Protein AF-A0A506RR55-F1 (afdb_monomer_lite)

Secondary structure (DSSP, 8-state):
---------TTS---S-----S-HHHHHHHHHHT--HHHHHHHHHHHHHHHHHTS--HHHHHHHHHHHHHHHHHHHHHHHHHHHHHHHHHHH-HHHHHHHHTT-

pLDDT: mean 71.14, std 17.86, range [32.66, 95.88]

Structure (mmCIF, N/CA/C/O backbone):
data_AF-A0A506RR55-F1
#
_entry.id   AF-A0A506RR55-F1
#
loop_
_atom_site.group_PDB
_atom_site.id
_atom_site.type_symbol
_atom_site.label_atom_id
_atom_site.label_alt_id
_atom_site.label_comp_id
_atom_site.label_asym_id
_atom_site.label_entity_id
_atom_site.label_seq_id
_atom_site.pdbx_PDB_ins_code
_atom_site.Cartn_x
_atom_site.Cartn_y
_atom_site.Cartn_z
_atom_site.occupancy
_atom_site.B_iso_or_equiv
_atom_site.auth_seq_id
_atom_site.auth_comp_id
_atom_site.auth_asym_id
_atom_site.auth_atom_id
_atom_site.pdbx_PDB_model_num
ATOM 1 N N . MET A 1 1 ? -16.052 26.970 -38.894 1.00 33.09 1 MET A N 1
ATOM 2 C CA . MET A 1 1 ? -15.988 26.073 -37.721 1.00 33.09 1 MET A CA 1
ATOM 3 C C . MET A 1 1 ? -14.546 25.628 -37.574 1.00 33.09 1 MET A C 1
ATOM 5 O O . MET A 1 1 ? -14.111 24.777 -38.335 1.00 33.09 1 MET A O 1
ATOM 9 N N . ALA A 1 2 ? -13.783 26.282 -36.701 1.00 32.66 2 ALA A N 1
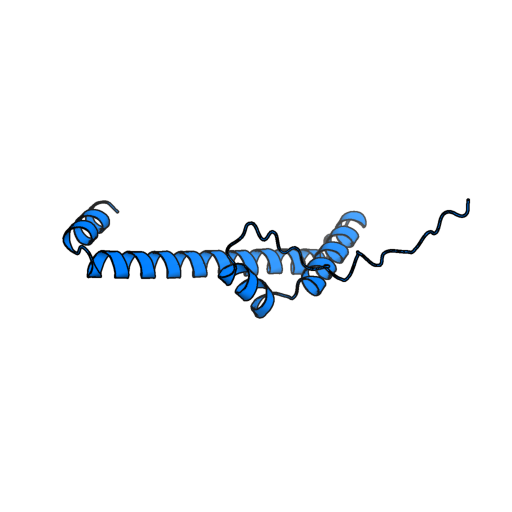ATOM 10 C CA . ALA A 1 2 ? -12.444 25.828 -36.348 1.00 32.66 2 ALA A CA 1
ATOM 11 C C . ALA A 1 2 ? -12.592 24.879 -35.154 1.00 32.66 2 ALA A C 1
ATOM 13 O O . ALA A 1 2 ? -13.177 25.267 -34.145 1.00 32.66 2 ALA A O 1
ATOM 14 N N . PHE A 1 3 ? -12.140 23.635 -35.305 1.00 33.69 3 PHE A N 1
ATOM 15 C CA . PHE A 1 3 ? -11.996 22.721 -34.179 1.00 33.69 3 PHE A CA 1
ATOM 16 C C . PHE A 1 3 ? -10.762 23.157 -33.391 1.00 33.69 3 PHE A C 1
ATOM 18 O O . PHE A 1 3 ? -9.640 23.088 -33.892 1.00 33.69 3 PHE A O 1
ATOM 25 N N . ASP A 1 4 ? -11.000 23.669 -32.189 1.00 34.53 4 ASP A N 1
ATOM 26 C CA . ASP A 1 4 ? -9.970 23.973 -31.205 1.00 34.53 4 ASP A CA 1
ATOM 27 C C . ASP A 1 4 ? -9.480 22.650 -30.605 1.00 34.53 4 ASP A C 1
ATOM 29 O O . ASP A 1 4 ? -10.156 22.019 -29.792 1.00 34.53 4 ASP A O 1
ATOM 33 N N . PHE A 1 5 ? -8.316 22.194 -31.063 1.00 37.03 5 PHE A N 1
ATOM 34 C CA . PHE A 1 5 ? -7.572 21.125 -30.411 1.00 37.03 5 PHE A CA 1
ATOM 35 C C . PHE A 1 5 ? -6.752 21.738 -29.283 1.00 37.03 5 PHE A C 1
ATOM 37 O O . PHE A 1 5 ? -5.535 21.876 -29.383 1.00 37.03 5 PHE A O 1
ATOM 44 N N . SER A 1 6 ? -7.423 22.115 -28.202 1.00 41.50 6 SER A N 1
ATOM 45 C CA . SER A 1 6 ? -6.755 22.390 -26.939 1.00 41.50 6 SER A CA 1
ATOM 46 C C . SER A 1 6 ? -6.151 21.069 -26.444 1.00 41.50 6 SER A C 1
ATOM 48 O O . SER A 1 6 ? -6.913 20.144 -26.144 1.00 41.50 6 SER A O 1
ATOM 50 N N . PRO A 1 7 ? -4.813 20.909 -26.376 1.00 39.91 7 PRO A N 1
ATOM 51 C CA . PRO A 1 7 ? -4.224 19.699 -25.834 1.00 39.91 7 PRO A CA 1
ATOM 52 C C . PRO A 1 7 ? -4.483 19.724 -24.333 1.00 39.91 7 PRO A C 1
ATOM 54 O O . PRO A 1 7 ? -3.767 20.368 -23.568 1.00 39.91 7 PRO A O 1
ATOM 57 N N . THR A 1 8 ? -5.542 19.051 -23.897 1.00 43.03 8 THR A N 1
ATOM 58 C CA . THR A 1 8 ? -5.733 18.767 -22.483 1.00 43.03 8 THR A CA 1
ATOM 59 C C . THR A 1 8 ? -4.538 17.931 -22.041 1.00 43.03 8 THR A C 1
ATOM 61 O O . THR A 1 8 ? -4.405 16.758 -22.395 1.00 43.03 8 THR A O 1
ATOM 64 N N . THR A 1 9 ? -3.631 18.554 -21.297 1.00 44.28 9 THR A N 1
ATOM 65 C CA . THR A 1 9 ? -2.527 17.929 -20.567 1.00 44.28 9 THR A CA 1
ATOM 66 C C . THR A 1 9 ? -3.087 17.098 -19.407 1.00 44.28 9 THR A C 1
ATOM 68 O O . THR A 1 9 ? -2.811 17.335 -18.238 1.00 44.28 9 THR A O 1
ATOM 71 N N . THR A 1 10 ? -3.904 16.094 -19.728 1.00 44.47 10 THR A N 1
ATOM 72 C CA . THR A 1 10 ? -4.584 15.210 -18.765 1.00 44.47 10 THR A CA 1
ATOM 73 C C . THR A 1 10 ? -3.673 14.091 -18.261 1.00 44.47 10 THR A C 1
ATOM 75 O O . THR A 1 10 ? -4.007 13.394 -17.312 1.00 44.47 10 THR A O 1
ATOM 78 N N . TRP A 1 11 ? -2.495 13.923 -18.863 1.00 44.47 11 TRP A N 1
ATOM 79 C CA . TRP A 1 11 ? -1.546 12.874 -18.485 1.00 44.47 11 TRP A CA 1
ATOM 80 C C . TRP A 1 11 ? -0.865 13.115 -17.126 1.00 44.47 11 TRP A C 1
ATOM 82 O O . TRP A 1 11 ? -0.395 12.158 -16.518 1.00 44.47 11 TRP A O 1
ATOM 92 N N . PHE A 1 12 ? -0.812 14.362 -16.627 1.00 41.09 12 PHE A N 1
ATOM 93 C CA . PHE A 1 12 ? 0.029 14.722 -15.469 1.00 41.09 12 PHE A CA 1
ATOM 94 C C . PHE A 1 12 ? -0.648 15.579 -14.391 1.00 41.09 12 PHE A C 1
ATOM 96 O O . PHE A 1 12 ? 0.024 16.078 -13.488 1.00 41.09 12 PHE A O 1
ATOM 103 N N . SER A 1 13 ? -1.962 15.782 -14.439 1.00 39.75 13 SER A N 1
ATOM 104 C CA . SER A 1 13 ? -2.674 16.512 -13.384 1.00 39.75 13 SER A CA 1
ATOM 105 C C . SER A 1 13 ? -4.086 15.962 -13.227 1.00 39.75 13 SER A C 1
ATOM 107 O O . SER A 1 13 ? -4.892 16.119 -14.143 1.00 39.75 13 SER A O 1
ATOM 109 N N . PRO A 1 14 ? -4.424 15.333 -12.087 1.00 42.84 14 PRO A N 1
ATOM 110 C CA . PRO A 1 14 ? -5.811 15.040 -11.791 1.00 42.84 14 PRO A CA 1
ATOM 111 C C . PRO A 1 14 ? -6.518 16.360 -11.484 1.00 42.84 14 PRO A C 1
ATOM 113 O O . PRO A 1 14 ? -6.143 17.081 -10.556 1.00 42.84 14 PRO A O 1
ATOM 116 N N . GLN A 1 15 ? -7.564 16.660 -12.248 1.00 43.75 15 GLN A N 1
ATOM 117 C CA . GLN A 1 15 ? -8.646 17.482 -11.727 1.00 43.75 15 GLN A CA 1
ATOM 118 C C . GLN A 1 15 ? -9.387 16.604 -10.718 1.00 43.75 15 GLN A C 1
ATOM 120 O O . GLN A 1 15 ? -9.787 15.484 -11.028 1.00 43.75 15 GLN A O 1
ATOM 125 N N . TYR A 1 16 ? -9.420 17.059 -9.471 1.00 41.38 16 TYR A N 1
ATOM 126 C CA . TYR A 1 16 ? -9.886 16.300 -8.319 1.00 41.38 16 TYR A CA 1
ATOM 127 C C . TYR A 1 16 ? -11.359 15.891 -8.465 1.00 41.38 16 TYR A C 1
ATOM 129 O O . TYR A 1 16 ? -12.245 16.641 -8.081 1.00 41.38 16 TYR A O 1
ATOM 137 N N . GLU A 1 17 ? -11.605 14.659 -8.900 1.00 37.84 17 GLU A N 1
ATOM 138 C CA . GLU A 1 17 ? -12.726 13.852 -8.418 1.00 37.84 17 GLU A CA 1
ATOM 139 C C . GLU A 1 17 ? -12.167 12.506 -7.968 1.00 37.84 17 GLU A C 1
ATOM 141 O O . GLU A 1 17 ? -12.046 11.532 -8.711 1.00 37.84 17 GLU A O 1
ATOM 146 N N . ILE A 1 18 ? -11.730 12.499 -6.712 1.00 41.91 18 ILE A N 1
ATOM 147 C CA . ILE A 1 18 ? -11.213 11.332 -6.014 1.00 41.91 18 ILE A CA 1
ATOM 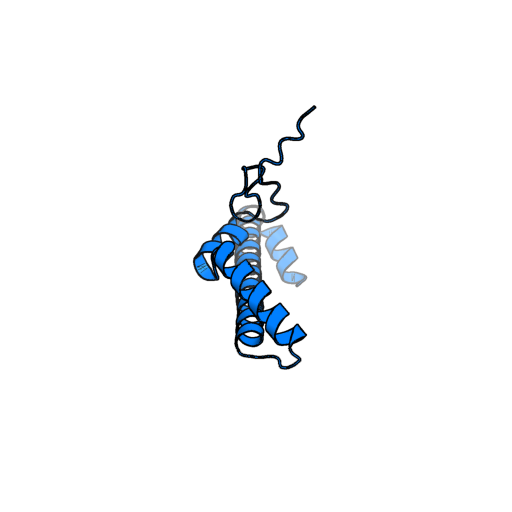148 C C . ILE A 1 18 ? -12.393 10.392 -5.723 1.00 41.91 18 ILE A C 1
ATOM 150 O O . ILE A 1 18 ? -12.939 10.377 -4.626 1.00 41.91 18 ILE A O 1
ATOM 154 N N . ASN A 1 19 ? -12.775 9.579 -6.706 1.00 38.91 19 ASN A N 1
ATOM 155 C CA . ASN A 1 19 ? -13.556 8.364 -6.477 1.00 38.91 19 ASN A CA 1
ATOM 156 C C . ASN A 1 19 ? -12.587 7.223 -6.114 1.00 38.91 19 ASN A C 1
ATOM 158 O O . ASN A 1 19 ? -12.378 6.281 -6.876 1.00 38.91 19 ASN A O 1
ATOM 162 N N . LEU A 1 20 ? -11.927 7.348 -4.954 1.00 46.50 20 LEU A N 1
ATOM 163 C CA . LEU A 1 20 ? -11.086 6.299 -4.369 1.00 46.50 20 LEU A CA 1
ATOM 164 C C . LEU A 1 20 ? -11.992 5.201 -3.809 1.00 46.50 20 LEU A C 1
ATOM 166 O O . LEU A 1 20 ? -12.479 5.296 -2.687 1.00 46.50 20 LEU A O 1
ATOM 170 N N . ALA A 1 21 ? -12.178 4.122 -4.562 1.00 44.62 21 ALA A N 1
ATOM 171 C CA . ALA A 1 21 ? -12.819 2.900 -4.078 1.00 44.62 21 ALA A CA 1
ATOM 172 C C . ALA A 1 21 ? -11.947 2.107 -3.059 1.00 44.62 21 ALA A C 1
ATOM 174 O O . ALA A 1 21 ? -12.102 0.894 -2.936 1.00 44.62 21 ALA A O 1
ATOM 175 N N . GLY A 1 22 ? -11.014 2.762 -2.346 1.00 52.91 22 GLY A N 1
ATOM 176 C CA . GLY A 1 22 ? -9.999 2.149 -1.474 1.00 52.91 22 GLY A CA 1
ATOM 177 C C . GLY A 1 22 ? -9.833 2.852 -0.117 1.00 52.91 22 GLY A C 1
ATOM 178 O O . GLY A 1 22 ? -10.222 4.006 0.051 1.00 52.91 22 GLY A O 1
ATOM 179 N N . ASP A 1 23 ? -9.267 2.143 0.868 1.00 64.94 23 ASP A N 1
ATOM 180 C CA . ASP A 1 23 ? -9.018 2.651 2.229 1.00 64.94 23 ASP A CA 1
ATOM 181 C C . ASP A 1 23 ? -7.984 3.794 2.208 1.00 64.94 23 ASP A C 1
ATOM 183 O O . ASP A 1 23 ? -6.813 3.595 1.875 1.00 64.94 23 ASP A O 1
ATOM 187 N N . SER A 1 24 ? -8.408 5.007 2.573 1.00 69.69 24 SER A N 1
ATOM 188 C CA . SER A 1 24 ? -7.585 6.220 2.481 1.00 69.69 24 SER A CA 1
ATOM 189 C C . SER A 1 24 ? -6.325 6.186 3.352 1.00 69.69 24 SER A C 1
ATOM 191 O O . SER A 1 24 ? -5.336 6.849 3.021 1.00 69.69 24 SER A O 1
ATOM 193 N N . ALA A 1 25 ? -6.318 5.404 4.438 1.00 72.25 25 ALA A N 1
ATOM 194 C CA . ALA A 1 25 ? -5.137 5.226 5.275 1.00 72.25 25 ALA A CA 1
ATOM 195 C C . ALA A 1 25 ? -4.067 4.398 4.550 1.00 72.25 25 ALA A C 1
ATOM 197 O O . ALA A 1 25 ? -2.883 4.746 4.594 1.00 72.25 25 ALA A O 1
ATOM 198 N N . ILE A 1 26 ? -4.494 3.359 3.825 1.00 71.06 26 ILE A N 1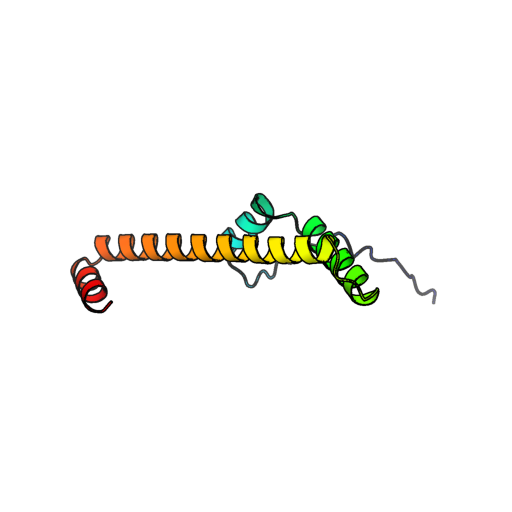
ATOM 199 C CA . ILE A 1 26 ? -3.617 2.519 3.003 1.00 71.06 26 ILE A CA 1
ATOM 200 C C . ILE A 1 26 ? -3.033 3.343 1.858 1.00 71.06 26 ILE A C 1
ATOM 202 O O . ILE A 1 26 ? -1.821 3.335 1.661 1.00 71.06 26 ILE A O 1
ATOM 206 N N . GLU A 1 27 ? -3.857 4.111 1.145 1.00 72.25 27 GLU A N 1
ATOM 207 C CA . GLU A 1 27 ? -3.384 4.928 0.019 1.00 72.25 27 GLU A CA 1
ATOM 208 C C . GLU A 1 27 ? -2.364 5.979 0.461 1.00 72.25 27 GLU A C 1
ATOM 210 O O . GLU A 1 27 ? -1.321 6.168 -0.172 1.00 72.25 27 GLU A O 1
ATOM 215 N N . LYS A 1 28 ? -2.607 6.624 1.607 1.00 75.25 28 LYS A N 1
ATOM 216 C CA . LYS A 1 28 ? -1.640 7.550 2.196 1.00 75.25 28 LYS A CA 1
ATOM 217 C C . LYS A 1 28 ? -0.335 6.840 2.554 1.00 75.25 28 LYS A C 1
ATOM 219 O O . LYS A 1 28 ? 0.726 7.383 2.262 1.00 75.25 28 LYS A O 1
ATOM 224 N N . ALA A 1 29 ? -0.404 5.657 3.164 1.00 73.62 29 ALA A N 1
ATOM 225 C CA . ALA A 1 29 ? 0.774 4.871 3.521 1.00 73.62 29 ALA A CA 1
ATOM 226 C C . ALA A 1 29 ? 1.580 4.445 2.285 1.00 73.62 29 ALA A C 1
ATOM 228 O O . ALA A 1 29 ? 2.799 4.574 2.277 1.00 73.62 29 ALA A O 1
ATOM 229 N N . VAL A 1 30 ? 0.915 4.017 1.212 1.00 73.38 30 VAL A N 1
ATOM 230 C CA . VAL A 1 30 ? 1.570 3.645 -0.049 1.00 73.38 30 VAL A CA 1
ATOM 231 C C . VAL A 1 30 ? 2.290 4.843 -0.674 1.00 73.38 30 VAL A C 1
ATOM 233 O O . VAL A 1 30 ? 3.461 4.736 -1.048 1.00 73.38 30 VAL A O 1
ATOM 236 N N . VAL A 1 31 ? 1.633 6.004 -0.747 1.00 71.88 31 VAL A N 1
ATOM 237 C CA . VAL A 1 31 ? 2.226 7.217 -1.334 1.00 71.88 31 VAL A CA 1
ATOM 238 C C . VAL A 1 31 ? 3.422 7.724 -0.526 1.00 71.88 31 VAL A C 1
ATOM 240 O O . VAL A 1 31 ? 4.398 8.189 -1.118 1.00 71.88 31 VAL A O 1
ATOM 243 N N . THR A 1 32 ? 3.366 7.649 0.807 1.00 75.62 32 THR A N 1
ATOM 244 C CA . THR A 1 32 ? 4.453 8.129 1.673 1.00 75.62 32 THR A CA 1
ATOM 245 C C . THR A 1 32 ? 5.611 7.144 1.794 1.00 75.62 32 THR A C 1
ATOM 247 O O . THR A 1 32 ? 6.751 7.590 1.902 1.00 75.62 32 THR A O 1
ATOM 250 N N . GLN A 1 33 ? 5.344 5.835 1.782 1.00 73.75 33 GLN A N 1
ATOM 251 C CA . GLN A 1 33 ? 6.346 4.811 2.103 1.00 73.75 33 GLN A CA 1
ATOM 252 C C . GLN A 1 33 ? 6.928 4.111 0.873 1.00 73.75 33 GLN A C 1
ATOM 254 O O . GLN A 1 33 ? 8.081 3.693 0.918 1.00 73.75 33 GLN A O 1
ATOM 259 N N . VAL A 1 34 ? 6.176 3.994 -0.227 1.00 75.31 34 VAL A N 1
ATOM 260 C CA . VAL A 1 34 ? 6.628 3.257 -1.420 1.00 75.31 34 VAL A CA 1
ATOM 261 C C . VAL A 1 34 ? 7.057 4.218 -2.518 1.00 75.31 34 VAL A C 1
ATOM 263 O O . VAL A 1 34 ? 8.218 4.244 -2.930 1.00 75.31 34 VAL A O 1
ATOM 266 N N . ALA A 1 35 ? 6.117 5.014 -3.025 1.00 70.94 35 ALA A N 1
ATOM 267 C CA . ALA A 1 35 ? 6.364 5.972 -4.093 1.00 70.94 35 ALA A CA 1
ATOM 268 C C . ALA A 1 35 ? 5.144 6.862 -4.323 1.00 70.94 35 ALA A C 1
ATOM 270 O O . ALA A 1 35 ? 4.008 6.394 -4.270 1.00 70.94 35 ALA A O 1
ATOM 271 N N . SER A 1 36 ? 5.380 8.116 -4.713 1.00 72.19 36 SER A N 1
ATOM 272 C CA . SER A 1 36 ? 4.317 8.957 -5.265 1.00 72.19 36 SER A CA 1
ATOM 273 C C . SER A 1 36 ? 3.753 8.358 -6.557 1.00 72.19 36 SER A C 1
ATOM 275 O O . SER A 1 36 ? 4.464 7.674 -7.294 1.00 72.19 36 SER A O 1
ATOM 277 N N . TYR A 1 37 ? 2.494 8.665 -6.877 1.00 67.06 37 TYR A N 1
ATOM 278 C CA . TYR A 1 37 ? 1.821 8.161 -8.082 1.00 67.06 37 TYR A CA 1
ATOM 279 C C . TYR A 1 37 ? 2.622 8.386 -9.375 1.00 67.06 37 TYR A C 1
ATOM 281 O O . TYR A 1 37 ? 2.754 7.474 -10.185 1.00 67.06 37 TYR A O 1
ATOM 289 N N . GLY A 1 38 ? 3.246 9.559 -9.540 1.00 65.44 38 GLY A N 1
ATOM 290 C CA . GLY A 1 38 ? 4.102 9.836 -10.700 1.00 65.44 38 GLY A CA 1
ATOM 291 C C . GLY A 1 38 ? 5.327 8.917 -10.792 1.00 65.44 38 GLY A C 1
ATOM 292 O O . GLY A 1 38 ? 5.703 8.490 -11.880 1.00 65.44 38 GLY A O 1
ATOM 293 N N . LYS A 1 39 ? 5.921 8.539 -9.652 1.00 70.50 39 LYS A N 1
ATOM 294 C CA . LYS A 1 39 ? 7.024 7.566 -9.613 1.00 70.50 39 LYS A CA 1
ATOM 295 C C . LYS A 1 39 ? 6.542 6.148 -9.925 1.00 70.50 39 LYS A C 1
ATOM 297 O O . LYS A 1 39 ? 7.249 5.423 -10.617 1.00 70.50 39 LYS A O 1
ATOM 302 N N . GLN A 1 40 ? 5.357 5.760 -9.449 1.00 69.69 40 GLN A N 1
ATOM 303 C CA . GLN A 1 40 ? 4.765 4.451 -9.753 1.00 69.69 40 GLN A CA 1
ATOM 304 C C . GLN A 1 40 ? 4.508 4.297 -11.262 1.00 69.69 40 GLN A C 1
ATOM 306 O O . GLN A 1 40 ? 4.947 3.320 -11.865 1.00 69.69 40 GLN A O 1
ATOM 311 N N . LEU A 1 41 ? 3.899 5.307 -11.895 1.00 71.06 41 LEU A N 1
ATOM 312 C CA . LEU A 1 41 ? 3.665 5.340 -13.345 1.00 71.06 41 LEU A CA 1
ATOM 313 C C . LEU A 1 41 ? 4.967 5.306 -14.160 1.00 71.06 41 LEU A C 1
ATOM 315 O O . LEU A 1 41 ? 5.039 4.614 -15.178 1.00 71.06 41 LEU A O 1
ATOM 319 N N . GLY A 1 42 ? 6.013 5.997 -13.693 1.00 69.25 42 GLY A N 1
ATOM 320 C CA . GLY A 1 42 ? 7.341 5.942 -14.307 1.00 69.25 42 GLY A CA 1
ATOM 321 C C . GLY A 1 42 ? 7.930 4.528 -14.314 1.00 69.25 42 GLY A C 1
ATOM 322 O O . GLY A 1 42 ? 8.394 4.067 -15.355 1.00 69.25 42 GLY A O 1
ATOM 323 N N . LYS A 1 43 ? 7.842 3.806 -13.186 1.00 76.31 43 LYS A N 1
ATOM 324 C CA . LYS A 1 43 ? 8.335 2.421 -13.089 1.00 76.31 43 LYS A CA 1
ATOM 325 C C . LYS A 1 43 ? 7.550 1.445 -13.962 1.00 76.31 43 LYS A C 1
ATOM 327 O O . LYS A 1 43 ? 8.153 0.578 -14.584 1.00 76.31 43 LYS A O 1
ATOM 332 N N . ILE A 1 44 ? 6.224 1.591 -14.024 1.00 80.56 44 ILE A N 1
ATOM 333 C CA . ILE A 1 44 ? 5.375 0.754 -14.884 1.00 80.56 44 ILE A CA 1
ATOM 334 C C . ILE A 1 44 ? 5.759 0.947 -16.352 1.00 80.56 44 ILE A C 1
ATOM 336 O O . ILE A 1 44 ? 5.978 -0.031 -17.058 1.00 80.56 44 ILE A O 1
ATOM 340 N N . THR A 1 45 ? 5.893 2.199 -16.795 1.00 70.00 45 THR A N 1
ATOM 341 C CA . THR A 1 45 ? 6.277 2.519 -18.178 1.00 70.00 45 THR A CA 1
ATOM 342 C C . THR A 1 45 ? 7.623 1.896 -18.547 1.00 70.00 45 THR A C 1
ATOM 344 O O . THR A 1 45 ? 7.731 1.256 -19.587 1.00 70.00 45 THR A O 1
ATOM 347 N N . GLN A 1 46 ? 8.635 2.030 -17.683 1.00 73.44 46 GLN A N 1
ATOM 348 C CA . GLN A 1 46 ? 9.961 1.451 -17.924 1.00 73.44 46 GLN A CA 1
ATOM 349 C C . GLN A 1 46 ? 9.926 -0.081 -17.982 1.00 73.44 46 GLN A C 1
ATOM 351 O O . GLN A 1 46 ? 10.472 -0.663 -18.910 1.00 73.44 46 GLN A O 1
ATOM 356 N N 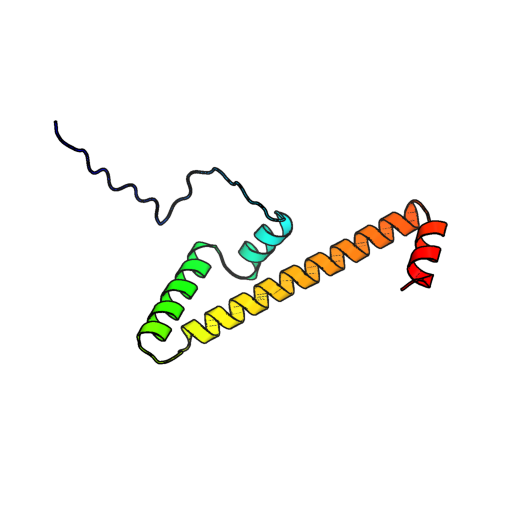. ALA A 1 47 ? 9.230 -0.734 -17.049 1.00 77.62 47 ALA A N 1
ATOM 357 C CA . ALA A 1 47 ? 9.107 -2.191 -17.047 1.00 77.62 47 ALA A CA 1
ATOM 358 C C . ALA A 1 47 ? 8.364 -2.727 -18.286 1.00 77.62 47 ALA A C 1
ATOM 360 O O . ALA A 1 47 ? 8.710 -3.784 -18.801 1.00 77.62 47 ALA A O 1
ATOM 361 N N . VAL A 1 48 ? 7.346 -2.012 -18.781 1.00 78.50 48 VAL A N 1
ATOM 362 C CA . VAL A 1 48 ? 6.636 -2.386 -20.018 1.00 78.50 48 VAL A CA 1
ATOM 363 C C . VAL A 1 48 ? 7.542 -2.252 -21.244 1.00 78.50 48 VAL A C 1
ATOM 365 O O . VAL A 1 48 ? 7.474 -3.106 -22.124 1.00 78.50 48 VAL A O 1
ATOM 368 N N . LEU A 1 49 ? 8.397 -1.225 -21.299 1.00 70.44 49 LEU A N 1
ATOM 369 C CA . LEU A 1 49 ? 9.381 -1.064 -22.375 1.00 70.44 49 LEU A CA 1
ATOM 370 C C . LEU A 1 49 ? 10.419 -2.194 -22.362 1.00 70.44 49 LEU A C 1
ATOM 372 O O . LEU A 1 49 ? 10.628 -2.813 -23.398 1.00 70.44 49 LEU A O 1
ATOM 376 N N . GLU A 1 50 ? 10.972 -2.542 -21.196 1.00 78.94 50 GLU A N 1
ATOM 377 C CA . GLU A 1 50 ? 11.901 -3.679 -21.059 1.00 78.94 50 GLU A CA 1
ATOM 378 C C . GLU A 1 50 ? 11.264 -5.005 -21.512 1.00 78.94 50 GLU A C 1
ATOM 380 O O . GLU A 1 50 ? 11.863 -5.782 -22.253 1.00 78.94 50 GLU A O 1
ATOM 385 N N . LEU A 1 51 ? 10.003 -5.250 -21.133 1.00 79.00 51 LEU A N 1
ATOM 386 C CA . LEU A 1 51 ? 9.267 -6.431 -21.594 1.00 79.00 51 LEU A CA 1
ATOM 387 C C . LEU A 1 51 ? 9.026 -6.423 -23.111 1.00 79.00 51 LEU A C 1
ATOM 389 O O . LEU A 1 51 ? 9.071 -7.482 -23.734 1.00 79.00 51 LEU A O 1
ATOM 393 N N . ALA A 1 52 ? 8.760 -5.257 -23.706 1.00 72.12 52 ALA A N 1
ATOM 394 C CA . ALA A 1 52 ? 8.566 -5.113 -25.149 1.00 72.12 52 ALA A CA 1
ATOM 395 C C . ALA A 1 52 ? 9.874 -5.299 -25.939 1.00 72.12 52 ALA A C 1
ATOM 397 O O . ALA A 1 52 ? 9.839 -5.770 -27.075 1.00 72.12 52 ALA A O 1
ATOM 398 N N . GLU A 1 53 ? 11.012 -4.974 -25.327 1.00 75.12 53 GLU A N 1
ATOM 399 C CA . GLU A 1 53 ? 12.359 -5.213 -25.858 1.00 75.12 53 GLU A CA 1
ATOM 400 C C . GLU A 1 53 ? 12.816 -6.674 -25.679 1.00 75.12 53 GLU A C 1
ATOM 402 O O . GLU A 1 53 ? 13.794 -7.097 -26.292 1.00 75.12 53 GLU A O 1
ATOM 407 N N . GLY A 1 54 ? 12.060 -7.478 -24.920 1.00 70.69 54 GLY A N 1
ATOM 408 C CA . GLY A 1 54 ? 12.233 -8.927 -24.807 1.00 70.69 54 GLY A CA 1
ATOM 409 C C . GLY A 1 54 ? 13.207 -9.381 -23.720 1.00 70.69 54 GLY A C 1
ATOM 410 O O . GLY A 1 54 ? 13.370 -10.588 -23.535 1.00 70.69 54 GLY A O 1
ATOM 411 N N . GLU A 1 55 ? 13.802 -8.458 -22.964 1.00 73.00 55 GLU A N 1
ATOM 412 C CA . GLU A 1 55 ? 14.690 -8.775 -21.846 1.00 73.00 55 GLU A CA 1
ATOM 413 C C . GLU A 1 55 ? 14.195 -8.098 -20.559 1.00 73.00 55 GLU A C 1
ATOM 415 O O . GLU A 1 55 ? 14.266 -6.875 -20.436 1.00 73.00 55 GLU A O 1
ATOM 420 N N . PRO A 1 56 ? 13.679 -8.860 -19.573 1.00 67.75 56 PRO A N 1
ATOM 421 C CA . PRO A 1 56 ? 13.315 -8.285 -18.286 1.00 67.75 56 PRO A CA 1
ATOM 422 C C . PRO A 1 56 ? 14.573 -7.756 -17.587 1.00 67.75 56 PRO A C 1
ATOM 424 O O . PRO A 1 56 ? 15.463 -8.529 -17.228 1.00 67.75 56 PRO A O 1
ATOM 427 N N . GLY A 1 57 ? 14.624 -6.439 -17.397 1.00 75.19 57 GLY A N 1
ATOM 428 C CA . GLY A 1 57 ? 15.756 -5.723 -16.826 1.00 75.19 57 GLY A CA 1
ATOM 429 C C . GLY A 1 57 ? 15.499 -5.210 -15.409 1.00 75.19 57 GLY A C 1
ATOM 430 O O . GLY A 1 57 ? 14.625 -5.681 -14.666 1.00 75.19 57 GLY A O 1
ATOM 431 N N . ASP A 1 58 ? 16.299 -4.224 -15.017 1.00 78.88 58 ASP A N 1
ATOM 432 C CA . ASP A 1 58 ? 16.265 -3.640 -13.679 1.00 78.88 58 ASP A CA 1
ATOM 433 C C . ASP A 1 58 ? 14.934 -2.934 -13.376 1.00 78.88 58 ASP A C 1
ATOM 435 O O . ASP A 1 58 ? 14.490 -2.925 -12.220 1.00 78.88 58 ASP A O 1
ATOM 439 N N . ALA A 1 59 ? 14.255 -2.356 -14.373 1.00 76.38 59 ALA A N 1
ATOM 440 C CA . ALA A 1 59 ? 12.970 -1.701 -14.152 1.00 76.38 59 ALA A CA 1
ATOM 441 C C . ALA A 1 59 ? 11.864 -2.714 -13.844 1.00 76.38 59 ALA A C 1
ATOM 443 O O . ALA A 1 59 ? 11.046 -2.462 -12.952 1.00 76.38 59 ALA A O 1
ATOM 444 N N . PHE A 1 60 ? 11.869 -3.882 -14.486 1.00 76.50 60 PHE A N 1
ATOM 445 C CA . PHE A 1 60 ? 10.960 -4.978 -14.168 1.00 76.50 60 PHE A CA 1
ATOM 446 C C . PHE A 1 60 ? 11.181 -5.489 -12.737 1.00 76.50 60 PHE A C 1
ATOM 448 O O . PHE A 1 60 ? 10.221 -5.626 -11.969 1.00 76.50 60 PHE A O 1
ATOM 455 N N . ALA A 1 61 ? 12.438 -5.682 -12.322 1.00 79.31 61 ALA A N 1
ATOM 456 C CA . ALA A 1 61 ? 12.769 -6.046 -10.942 1.00 79.31 61 ALA A CA 1
ATOM 457 C C . ALA A 1 61 ? 12.330 -4.964 -9.932 1.00 79.31 61 ALA A C 1
ATOM 459 O O . ALA A 1 61 ? 11.762 -5.263 -8.877 1.00 79.31 61 ALA A O 1
ATOM 460 N N . SER A 1 62 ? 12.529 -3.689 -10.272 1.00 77.75 62 SER A N 1
ATOM 461 C CA . SER A 1 62 ? 12.132 -2.533 -9.458 1.00 77.75 62 SER A CA 1
ATOM 462 C C . SER A 1 62 ? 10.612 -2.386 -9.329 1.00 77.75 62 SER A C 1
ATOM 464 O O . SER A 1 62 ? 10.119 -1.980 -8.270 1.00 77.75 62 SER A O 1
ATOM 466 N N . LEU A 1 63 ? 9.862 -2.727 -10.382 1.00 76.31 63 LEU A N 1
ATOM 467 C CA . LEU A 1 63 ? 8.403 -2.784 -10.361 1.00 76.31 63 LEU A CA 1
ATOM 468 C C . LEU A 1 63 ? 7.910 -3.954 -9.502 1.00 76.31 63 LEU A C 1
ATOM 470 O O . LEU A 1 63 ? 6.991 -3.780 -8.703 1.00 76.31 63 LEU A O 1
ATOM 474 N N . ARG A 1 64 ? 8.550 -5.124 -9.609 1.00 74.50 64 ARG A N 1
ATOM 475 C CA . ARG A 1 64 ? 8.215 -6.291 -8.784 1.00 74.50 64 ARG A CA 1
ATOM 476 C C . ARG A 1 64 ? 8.398 -5.994 -7.298 1.00 74.50 64 ARG A C 1
ATOM 478 O O . ARG A 1 64 ? 7.468 -6.197 -6.525 1.00 74.50 64 ARG A O 1
ATOM 485 N N . LYS A 1 65 ? 9.540 -5.413 -6.924 1.00 83.75 65 LYS A N 1
ATOM 486 C CA . LYS A 1 65 ? 9.805 -4.985 -5.544 1.00 83.75 65 LYS A CA 1
ATOM 487 C C . LYS A 1 65 ? 8.765 -3.985 -5.037 1.00 83.75 65 LYS A C 1
ATOM 489 O O . LYS A 1 65 ? 8.274 -4.120 -3.925 1.00 83.75 65 LYS A O 1
ATOM 494 N N . MET A 1 66 ? 8.387 -3.012 -5.867 1.00 74.31 66 MET A N 1
ATOM 495 C CA . MET A 1 66 ? 7.338 -2.051 -5.519 1.00 74.31 66 MET A CA 1
ATOM 496 C C . MET A 1 66 ? 5.993 -2.736 -5.233 1.00 74.31 66 MET A C 1
ATOM 498 O O . MET A 1 66 ? 5.295 -2.335 -4.303 1.00 74.31 66 MET A O 1
ATOM 502 N N . ALA A 1 67 ? 5.625 -3.763 -6.002 1.00 71.75 67 ALA A N 1
ATOM 503 C CA . ALA A 1 67 ? 4.411 -4.534 -5.745 1.00 71.75 67 ALA A CA 1
ATOM 504 C C . ALA A 1 67 ? 4.482 -5.289 -4.404 1.00 71.75 67 ALA A C 1
ATOM 506 O O . ALA A 1 67 ? 3.497 -5.313 -3.661 1.00 71.75 67 ALA A O 1
ATOM 507 N N . ASP A 1 68 ? 5.643 -5.855 -4.072 1.00 73.12 68 ASP A N 1
ATOM 508 C CA . ASP A 1 68 ? 5.866 -6.550 -2.801 1.00 73.12 68 ASP A CA 1
ATOM 509 C C . ASP A 1 68 ? 5.783 -5.584 -1.603 1.00 73.12 68 ASP A C 1
ATOM 511 O O . ASP A 1 68 ? 5.091 -5.878 -0.626 1.00 73.12 68 ASP A O 1
ATOM 515 N N . ASP A 1 69 ? 6.380 -4.391 -1.712 1.00 76.44 69 ASP A N 1
ATOM 516 C CA . ASP A 1 69 ? 6.325 -3.348 -0.676 1.00 76.44 69 ASP A CA 1
ATOM 517 C C . ASP A 1 69 ? 4.874 -2.886 -0.409 1.00 76.44 69 ASP A C 1
ATOM 519 O O . ASP A 1 69 ? 4.451 -2.741 0.741 1.00 76.44 69 ASP A O 1
ATOM 523 N N . ILE A 1 70 ? 4.066 -2.711 -1.464 1.00 70.88 70 ILE A N 1
ATOM 524 C CA . ILE A 1 70 ? 2.636 -2.370 -1.338 1.00 70.88 70 ILE A CA 1
ATOM 525 C C . ILE A 1 70 ? 1.869 -3.483 -0.614 1.00 70.88 70 ILE A C 1
ATOM 527 O O . ILE A 1 70 ? 1.031 -3.204 0.249 1.00 70.88 70 ILE A O 1
ATOM 531 N N . ASN A 1 71 ? 2.136 -4.745 -0.955 1.00 69.50 71 ASN A N 1
ATOM 532 C CA . ASN A 1 71 ? 1.478 -5.882 -0.316 1.00 69.50 71 ASN A CA 1
ATOM 533 C C . ASN A 1 71 ? 1.832 -5.981 1.171 1.00 69.50 71 ASN A C 1
ATOM 535 O O . ASN A 1 71 ? 0.939 -6.227 1.983 1.00 69.50 71 ASN A O 1
ATOM 539 N N . ALA A 1 72 ? 3.087 -5.719 1.542 1.00 72.44 72 ALA A N 1
ATOM 540 C CA . ALA A 1 72 ? 3.511 -5.688 2.938 1.00 72.44 72 ALA A CA 1
ATOM 541 C C . ALA A 1 72 ? 2.757 -4.614 3.744 1.00 72.44 72 ALA A C 1
ATOM 543 O O . ALA A 1 72 ? 2.230 -4.908 4.818 1.00 72.44 72 ALA A O 1
ATOM 544 N N . ILE A 1 73 ? 2.611 -3.396 3.205 1.00 73.69 73 ILE A N 1
ATOM 545 C CA . ILE A 1 73 ? 1.846 -2.314 3.856 1.00 73.69 73 ILE A CA 1
ATOM 546 C C . ILE A 1 73 ? 0.378 -2.708 4.051 1.00 73.69 73 ILE A C 1
ATOM 548 O O . ILE A 1 73 ? -0.194 -2.476 5.120 1.00 73.69 73 ILE A O 1
ATOM 552 N N . LYS A 1 74 ? -0.243 -3.330 3.042 1.00 70.19 74 LYS A N 1
ATOM 553 C CA . LYS A 1 74 ? -1.634 -3.799 3.136 1.00 70.19 74 LYS A CA 1
ATOM 554 C C . LYS A 1 74 ? -1.801 -4.867 4.217 1.00 70.19 74 LYS A C 1
ATOM 556 O O . LYS A 1 74 ? -2.757 -4.801 4.987 1.00 70.19 74 LYS A O 1
ATOM 561 N N . GLN A 1 75 ? -0.875 -5.822 4.294 1.00 73.31 75 GLN A N 1
ATOM 562 C CA . GLN A 1 75 ? -0.899 -6.883 5.304 1.00 73.31 75 GLN A CA 1
ATOM 563 C C . GLN A 1 75 ? -0.711 -6.332 6.722 1.00 73.31 75 GLN A C 1
ATOM 565 O O . GLN A 1 75 ? -1.490 -6.683 7.607 1.00 73.31 75 GLN A O 1
ATOM 570 N N . HIS A 1 76 ? 0.254 -5.430 6.926 1.00 74.56 76 HIS A N 1
ATOM 571 C CA . HIS A 1 76 ? 0.454 -4.762 8.214 1.00 74.56 76 HIS A CA 1
ATOM 572 C C . HIS A 1 76 ? -0.788 -3.979 8.649 1.00 74.56 76 HIS A C 1
ATOM 574 O O . HIS A 1 76 ? -1.279 -4.169 9.757 1.00 74.56 76 HIS A O 1
ATOM 580 N N . THR A 1 77 ? -1.364 -3.180 7.747 1.00 76.88 77 THR A N 1
ATOM 581 C CA . THR A 1 77 ? -2.566 -2.389 8.057 1.00 76.88 77 THR A CA 1
ATOM 582 C C . THR A 1 77 ? -3.760 -3.278 8.424 1.00 76.88 77 THR A C 1
ATOM 584 O O . THR A 1 77 ? -4.540 -2.945 9.318 1.00 76.88 77 THR A O 1
ATOM 587 N N . LEU A 1 78 ? -3.912 -4.429 7.759 1.00 74.31 78 LEU A N 1
ATOM 588 C CA . LEU A 1 78 ? -4.954 -5.401 8.089 1.00 74.31 78 LEU A CA 1
ATOM 589 C C . LEU A 1 78 ? -4.741 -6.011 9.480 1.00 74.31 78 LEU A C 1
ATOM 591 O O . LEU A 1 78 ? -5.702 -6.121 10.241 1.00 74.31 78 LEU A O 1
ATOM 595 N N . ALA A 1 79 ? -3.505 -6.384 9.818 1.00 77.62 79 ALA A N 1
ATOM 596 C CA . ALA A 1 79 ? -3.168 -6.920 11.134 1.00 77.62 79 ALA A CA 1
ATOM 597 C C . ALA A 1 79 ? -3.472 -5.905 12.250 1.00 77.62 79 ALA A C 1
ATOM 599 O O . ALA A 1 79 ? -4.163 -6.249 13.210 1.00 77.62 79 ALA A O 1
ATOM 600 N N . ASP A 1 80 ? -3.062 -4.646 12.074 1.00 80.50 80 ASP A N 1
ATOM 601 C CA . ASP A 1 80 ? -3.323 -3.564 13.032 1.00 80.50 80 ASP A CA 1
ATOM 602 C C . ASP A 1 80 ? -4.828 -3.325 13.223 1.00 80.50 80 ASP A C 1
ATOM 604 O O . ASP A 1 80 ? -5.309 -3.119 14.342 1.00 80.50 80 ASP A O 1
ATOM 608 N N . LYS A 1 81 ? -5.602 -3.390 12.131 1.00 82.50 81 LYS A N 1
ATOM 609 C CA . LYS A 1 81 ? -7.062 -3.260 12.172 1.00 82.50 81 LYS A CA 1
ATOM 610 C C . LYS A 1 81 ? -7.711 -4.412 12.938 1.00 82.50 81 LYS A C 1
ATOM 612 O O . LYS A 1 81 ? -8.550 -4.160 13.800 1.00 82.50 81 LYS A O 1
ATOM 617 N N . ILE A 1 82 ? -7.298 -5.652 12.669 1.00 88.12 82 ILE A N 1
ATOM 618 C CA . ILE A 1 82 ? -7.780 -6.835 13.396 1.00 88.12 82 ILE A CA 1
ATOM 619 C C . ILE A 1 82 ? -7.449 -6.710 14.886 1.00 88.12 82 ILE A C 1
ATOM 621 O O . ILE A 1 82 ? -8.314 -6.950 15.725 1.00 88.12 82 ILE A O 1
ATOM 625 N N . GLU A 1 83 ? -6.233 -6.290 15.236 1.00 89.00 83 GLU A N 1
ATOM 626 C CA . GLU A 1 83 ? -5.843 -6.090 16.632 1.00 89.00 83 GLU A CA 1
ATOM 627 C C . GLU A 1 83 ? -6.706 -5.017 17.314 1.00 89.00 83 GLU A C 1
ATOM 629 O O . GLU A 1 83 ? -7.184 -5.217 18.435 1.00 89.00 83 GLU A O 1
ATOM 634 N N . ALA A 1 84 ? -6.940 -3.887 16.644 1.00 89.56 84 ALA A N 1
ATOM 635 C CA . ALA A 1 84 ? -7.784 -2.816 17.162 1.00 89.56 84 ALA A CA 1
ATOM 636 C C . ALA A 1 84 ? -9.237 -3.274 17.366 1.00 89.56 84 ALA A C 1
ATOM 638 O O . ALA A 1 84 ? -9.833 -2.979 18.406 1.00 89.56 84 ALA A O 1
ATOM 639 N N . ASP A 1 85 ? -9.795 -4.026 16.419 1.00 89.62 85 ASP A N 1
ATOM 640 C CA . ASP A 1 85 ? -11.160 -4.545 16.503 1.00 89.62 85 ASP A CA 1
ATOM 641 C C . ASP A 1 85 ? -11.291 -5.619 17.595 1.00 89.62 85 ASP A C 1
ATOM 643 O O . ASP A 1 85 ? -12.249 -5.592 18.370 1.00 89.62 85 ASP A O 1
ATOM 647 N N . LEU A 1 86 ? -10.288 -6.488 17.764 1.00 92.81 86 LEU A N 1
ATOM 648 C CA . LEU A 1 86 ? -10.227 -7.437 18.882 1.00 92.81 86 LEU A CA 1
ATOM 649 C C . LEU A 1 86 ? -10.123 -6.726 20.239 1.00 92.81 86 LEU A C 1
ATOM 651 O O . LEU A 1 86 ? -10.805 -7.115 21.191 1.00 92.81 86 LEU A O 1
ATOM 655 N N . LYS A 1 87 ? -9.316 -5.660 20.346 1.00 94.12 87 LYS A N 1
ATOM 656 C CA . LYS A 1 87 ? -9.227 -4.835 21.565 1.00 94.12 87 LYS A CA 1
ATOM 657 C C . LYS A 1 87 ? -10.566 -4.179 21.895 1.00 94.12 87 LYS A C 1
ATOM 659 O O . LYS A 1 87 ? -10.978 -4.215 23.055 1.00 94.12 87 LYS A O 1
ATOM 664 N N . ARG A 1 88 ? -11.259 -3.623 20.895 1.00 93.88 88 ARG A N 1
ATOM 665 C CA . ARG A 1 88 ? -12.603 -3.045 21.063 1.00 93.88 88 ARG A CA 1
ATOM 666 C C . ARG A 1 88 ? -13.607 -4.094 21.523 1.00 93.88 88 ARG A C 1
ATOM 668 O O . ARG A 1 88 ? -14.316 -3.849 22.495 1.00 93.88 88 ARG A O 1
ATOM 675 N N . LEU A 1 89 ? -13.614 -5.273 20.896 1.00 93.88 89 LEU A N 1
ATOM 676 C CA . LEU A 1 89 ? -14.495 -6.373 21.285 1.00 93.88 89 LEU A CA 1
ATOM 677 C C . LEU A 1 89 ? -14.253 -6.782 22.741 1.00 93.88 89 LEU A C 1
ATOM 679 O O . LEU A 1 89 ? -15.200 -6.873 23.510 1.00 93.88 89 LEU A O 1
ATOM 683 N N . LYS A 1 90 ? -12.991 -6.939 23.158 1.00 94.19 90 LYS A N 1
ATOM 684 C CA . LYS A 1 90 ? -12.642 -7.265 24.550 1.00 94.19 90 LYS A CA 1
ATOM 685 C C . LYS A 1 90 ? -13.143 -6.220 25.554 1.00 94.19 90 LYS A C 1
ATOM 687 O O . LYS A 1 90 ? -13.532 -6.585 26.660 1.00 94.19 90 LYS A O 1
ATOM 692 N N . GLN A 1 91 ? -13.098 -4.938 25.190 1.00 95.75 91 GLN A N 1
ATOM 693 C CA . GLN A 1 91 ? -13.546 -3.836 26.047 1.00 95.75 91 GLN A CA 1
ATOM 694 C C . GLN A 1 91 ? -15.073 -3.748 26.148 1.00 95.75 91 GLN A C 1
ATOM 696 O O . GLN A 1 91 ? -15.588 -3.460 27.224 1.00 95.75 91 GLN A O 1
ATOM 701 N N . GLN A 1 92 ? -15.783 -3.971 25.041 1.00 95.38 92 GLN A N 1
ATOM 702 C CA . GLN A 1 92 ? -17.240 -3.826 24.968 1.00 95.38 92 GLN A CA 1
ATOM 703 C C . GLN A 1 92 ? -17.981 -5.087 25.421 1.00 95.38 92 GLN A C 1
ATOM 705 O O . GLN A 1 92 ? -18.987 -4.990 26.118 1.00 95.38 92 GLN A O 1
ATOM 710 N N . ASP A 1 93 ? -17.478 -6.262 25.046 1.00 95.12 93 ASP A N 1
ATOM 711 C CA . ASP A 1 93 ? -18.065 -7.559 25.365 1.00 95.12 93 ASP A CA 1
ATOM 712 C C . ASP A 1 93 ? -16.967 -8.625 25.508 1.00 95.12 93 ASP A C 1
ATOM 714 O O . ASP A 1 93 ? -16.602 -9.361 24.583 1.00 95.12 93 ASP A O 1
ATOM 718 N N . ASN A 1 94 ? -16.437 -8.726 26.726 1.00 94.81 94 ASN A N 1
ATOM 719 C CA . ASN A 1 94 ? -15.410 -9.710 27.040 1.00 94.81 94 ASN A CA 1
ATOM 720 C C . ASN A 1 94 ? -15.918 -11.157 26.883 1.00 94.81 94 ASN A C 1
ATOM 722 O O . ASN A 1 94 ? -15.120 -12.041 26.583 1.00 94.81 94 ASN A O 1
ATOM 726 N N . ALA A 1 95 ? -17.217 -11.429 27.051 1.00 95.69 95 ALA A N 1
ATOM 727 C CA . ALA A 1 95 ? -17.749 -12.779 26.874 1.00 95.69 95 ALA A CA 1
ATOM 728 C C . ALA A 1 95 ? -17.730 -13.184 25.391 1.00 95.69 95 ALA A C 1
ATOM 730 O O . ALA A 1 95 ? -17.248 -14.273 25.062 1.00 95.69 95 ALA A O 1
ATOM 731 N N . ALA A 1 96 ? -18.162 -12.291 24.495 1.00 93.00 96 ALA A N 1
ATOM 732 C CA . ALA A 1 96 ? -18.070 -12.491 23.050 1.00 93.00 96 ALA A CA 1
ATOM 733 C C . ALA A 1 96 ? -16.615 -12.609 22.575 1.00 93.00 96 ALA A C 1
ATOM 735 O O . ALA A 1 96 ? -16.306 -13.498 21.780 1.00 93.00 96 ALA A O 1
ATOM 736 N N . TYR A 1 97 ? -15.703 -11.789 23.110 1.00 94.88 97 TYR A N 1
ATOM 737 C CA . TYR A 1 97 ? -14.266 -11.917 22.846 1.00 94.88 97 TYR A CA 1
ATOM 738 C C . TYR A 1 97 ? -13.737 -13.313 23.214 1.00 94.88 97 TYR A C 1
ATOM 740 O O . TYR A 1 97 ? -13.116 -13.979 22.388 1.00 94.88 97 TYR A O 1
ATOM 748 N N . GLN A 1 98 ? -14.019 -13.804 24.426 1.00 95.88 98 GLN A N 1
ATOM 749 C CA . GLN A 1 98 ? -13.568 -15.134 24.859 1.00 95.88 98 GLN A CA 1
ATOM 750 C C . GLN A 1 98 ? -14.183 -16.262 24.020 1.00 95.88 98 GLN A C 1
ATOM 752 O O . GLN A 1 98 ? -13.519 -17.260 23.741 1.00 95.88 98 GLN A O 1
ATOM 757 N N . ALA A 1 99 ? -15.441 -16.116 23.598 1.00 95.69 99 ALA A N 1
ATOM 758 C CA . ALA A 1 99 ? -16.085 -17.070 22.704 1.00 95.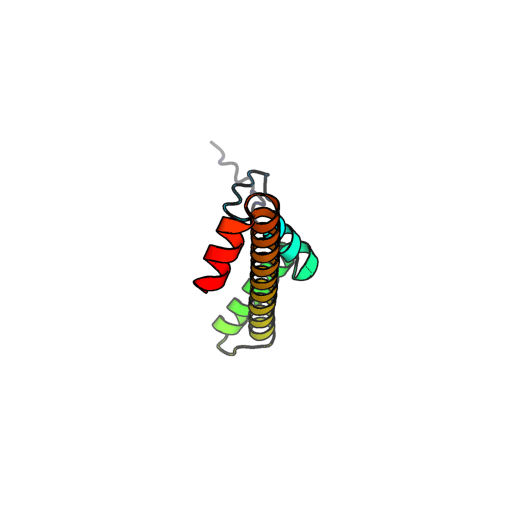69 99 ALA A CA 1
ATOM 759 C C . ALA A 1 99 ? -15.436 -17.088 21.311 1.00 95.69 99 ALA A C 1
ATOM 761 O O . ALA A 1 99 ? -15.284 -18.165 20.740 1.00 95.69 99 ALA A O 1
ATOM 762 N N . LEU A 1 100 ? -15.037 -15.925 20.783 1.00 92.75 100 LEU A N 1
ATOM 763 C CA . LEU A 1 100 ? -14.329 -15.813 19.508 1.00 92.75 100 LEU A CA 1
ATOM 764 C C . LEU A 1 100 ? -12.953 -16.484 19.578 1.00 92.75 100 LEU A C 1
ATOM 766 O O . LEU A 1 100 ? -12.656 -17.326 18.740 1.00 92.75 100 LEU A O 1
ATOM 770 N N . ILE A 1 101 ? -12.155 -16.180 20.607 1.00 95.00 101 ILE A N 1
ATOM 771 C CA . ILE A 1 101 ? -10.811 -16.757 20.775 1.00 95.00 101 ILE A CA 1
ATOM 772 C C . ILE A 1 101 ? -10.852 -18.282 20.929 1.00 95.00 101 ILE A C 1
ATOM 774 O O . ILE A 1 101 ? -9.956 -18.959 20.452 1.00 95.00 101 ILE A O 1
ATOM 778 N N . LYS A 1 102 ? -11.896 -18.848 21.545 1.00 94.81 102 LYS A N 1
ATOM 779 C CA . LYS A 1 102 ? -12.056 -20.311 21.656 1.00 94.81 102 LYS A CA 1
ATOM 780 C C . LYS A 1 102 ? -12.409 -21.016 20.340 1.00 94.81 102 LYS A C 1
ATOM 782 O O . LYS A 1 102 ? -12.369 -22.242 20.305 1.00 94.81 102 LYS A O 1
ATOM 787 N N . ARG A 1 103 ? -12.853 -20.281 19.316 1.00 91.44 103 ARG A N 1
ATOM 788 C CA . ARG A 1 103 ? -13.263 -20.831 18.009 1.00 91.44 103 ARG A CA 1
ATOM 789 C C . ARG A 1 103 ? -12.173 -20.722 16.941 1.00 91.44 103 ARG A C 1
ATOM 791 O O . ARG A 1 103 ? -12.339 -21.332 15.888 1.00 91.44 103 ARG A O 1
ATOM 798 N N . LEU A 1 104 ? -11.147 -19.909 17.190 1.00 84.19 104 LEU A N 1
ATOM 799 C CA . LEU A 1 104 ? -9.958 -19.759 16.350 1.00 84.19 104 LEU A CA 1
ATOM 800 C C . LEU A 1 104 ? -8.907 -20.795 16.757 1.00 84.19 104 LEU A C 1
ATOM 802 O O . LEU A 1 104 ? -8.220 -21.290 15.841 1.00 84.19 104 LEU A O 1
#

Radius of gyration: 21.76 Å; chains: 1; bounding box: 34×47×65 Å

Foldseek 3Di:
DDPDPPPPPCVPDDPDPPPPPDDPVLVVCLCVPQHNPVVLVVLVVVQVVCVVVPHRDPSNVSNVVSV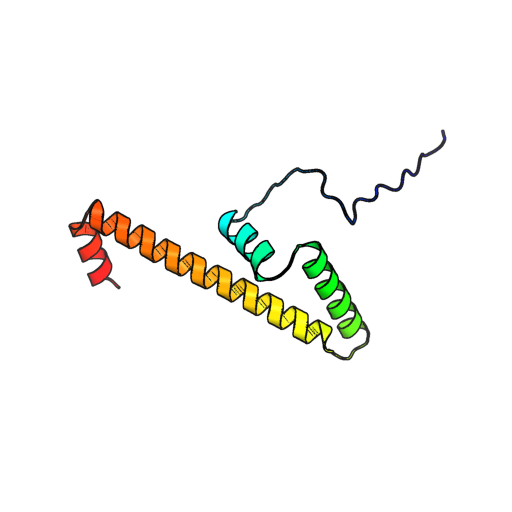VVSVVSVVVVVVVVVVVVLVVCCVPPVPVSVVVVVVD

Sequence (104 aa):
MAFDFSPTTTWFSPQYEINLAGDSAIEKAVVTQVASYGKQLGKITQAVLELAEGEPGDAFASLRKMADDINAIKQHTLADKIEADLKRLKQQDNAAYQALIKRL